Protein AF-A0A6M1U9C1-F1 (afdb_monomer)

Foldseek 3Di:
DDDDDLVVVLVVLVPDDDDDWDFDQQFIAHPVRHTPDGHDDDPPDRCRSVVSVCVNVCSVCVSVVSVVVVVVVVVVVVVVVVVVVLVVLLVVLPPPDPVSVVVNVVVVVVVVVVVVD

Secondary structure (DSSP, 8-state):
-PPP-HHHHHHHHHHSPPS-EEEETTEEEETTS-EEEEPPPPTT--THHHHHHHHHHHHHHHHHHHHHHHHHHHHHHHHHHHHHHHHHHHHHTTSS-HHHHHHHHHHHHHHHHHTT-

Mean predicted aligned error: 8.21 Å

Sequence (117 aa):
MTKRDAAADLAMCEAATPGPWRNDHDQVTKENGVPLFKAFRMRGDFQMRNDTRFITESREALPHWIQRAVEAEAEIERMRKETEAIRYVVDMLDTGDPQQRRARLHLLEVIKRMEKA

Structure (mmCIF, N/CA/C/O backbone):
data_AF-A0A6M1U9C1-F1
#
_entry.id   AF-A0A6M1U9C1-F1
#
loop_
_atom_sit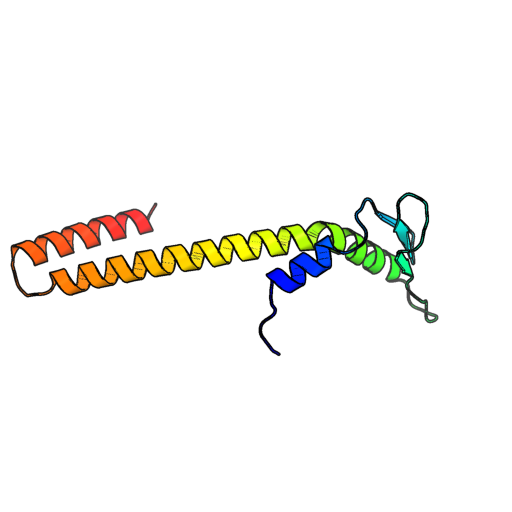e.group_PDB
_atom_site.id
_atom_site.type_symbol
_atom_site.label_atom_id
_atom_site.label_alt_id
_atom_site.label_comp_id
_atom_site.label_asym_id
_atom_site.label_entity_id
_atom_site.label_seq_id
_atom_site.pdbx_PDB_ins_code
_atom_site.Cartn_x
_atom_site.Cartn_y
_atom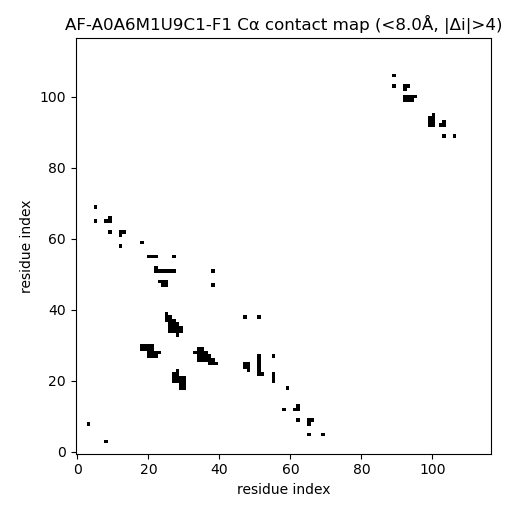_site.Cartn_z
_atom_site.occupancy
_atom_site.B_iso_or_equiv
_atom_site.auth_seq_id
_atom_site.auth_comp_id
_atom_site.auth_asym_id
_atom_site.auth_atom_id
_atom_site.pdbx_PDB_model_num
ATOM 1 N N . MET A 1 1 ? -13.159 10.443 -9.922 1.00 49.25 1 MET A N 1
ATOM 2 C CA . MET A 1 1 ? -12.284 9.251 -9.921 1.00 49.25 1 MET A CA 1
ATOM 3 C C . MET A 1 1 ? -12.831 8.278 -8.895 1.00 49.25 1 MET A C 1
ATOM 5 O O . MET A 1 1 ? -13.180 8.715 -7.807 1.00 49.25 1 MET A O 1
ATOM 9 N N . THR A 1 2 ? -12.985 7.008 -9.253 1.00 72.00 2 THR A N 1
ATOM 10 C CA . THR A 1 2 ? -13.373 5.932 -8.329 1.00 72.00 2 THR A CA 1
ATOM 11 C C . THR A 1 2 ? -12.250 5.654 -7.326 1.00 72.00 2 THR A C 1
ATOM 13 O O . THR A 1 2 ? -11.076 5.857 -7.645 1.00 72.00 2 THR A O 1
ATOM 16 N N . LYS A 1 3 ? -12.603 5.223 -6.105 1.00 81.06 3 LYS A N 1
ATOM 17 C CA . LYS A 1 3 ? -11.625 4.790 -5.094 1.00 81.06 3 LYS A CA 1
ATOM 18 C C . LYS A 1 3 ? -10.792 3.644 -5.687 1.00 81.06 3 LYS A C 1
ATOM 20 O O . LYS A 1 3 ? -11.361 2.726 -6.273 1.00 81.06 3 LYS A O 1
ATOM 25 N N . ARG A 1 4 ? -9.465 3.736 -5.582 1.00 85.25 4 ARG A N 1
ATOM 26 C CA . ARG A 1 4 ? -8.537 2.678 -6.007 1.00 85.25 4 ARG A CA 1
ATOM 27 C C . ARG A 1 4 ? -8.724 1.441 -5.125 1.00 85.25 4 ARG A C 1
ATOM 29 O O . ARG A 1 4 ? -8.988 1.581 -3.932 1.00 85.25 4 ARG A O 1
ATOM 36 N N . ASP A 1 5 ? -8.596 0.261 -5.719 1.00 90.62 5 ASP A N 1
ATOM 37 C CA . ASP A 1 5 ? -8.609 -1.014 -5.004 1.00 90.62 5 ASP A CA 1
ATOM 38 C C . ASP A 1 5 ? -7.162 -1.425 -4.721 1.00 90.62 5 ASP A C 1
ATOM 40 O O . ASP A 1 5 ? -6.432 -1.832 -5.624 1.00 90.62 5 ASP A O 1
ATOM 44 N N . ALA A 1 6 ? -6.750 -1.290 -3.460 1.00 91.38 6 ALA A N 1
ATOM 45 C CA . ALA A 1 6 ? -5.385 -1.572 -3.037 1.00 91.38 6 ALA A CA 1
ATOM 46 C C . ALA A 1 6 ? -4.997 -3.048 -3.225 1.00 91.38 6 ALA A C 1
ATOM 48 O O . ALA A 1 6 ? -3.843 -3.329 -3.537 1.00 91.38 6 ALA A O 1
ATOM 49 N N . ALA A 1 7 ? -5.940 -3.987 -3.086 1.00 90.38 7 ALA A N 1
ATOM 50 C CA . ALA A 1 7 ? -5.664 -5.407 -3.291 1.00 90.38 7 ALA A CA 1
ATOM 51 C C . ALA A 1 7 ? -5.448 -5.708 -4.778 1.00 90.38 7 ALA A C 1
ATOM 53 O O . ALA A 1 7 ? -4.509 -6.418 -5.137 1.00 90.38 7 ALA A O 1
ATOM 54 N N . ALA A 1 8 ? -6.266 -5.114 -5.651 1.00 92.25 8 ALA A N 1
ATOM 55 C CA . ALA A 1 8 ? -6.073 -5.219 -7.096 1.00 92.25 8 ALA A CA 1
ATOM 56 C C . ALA A 1 8 ? -4.759 -4.556 -7.552 1.00 92.25 8 ALA A C 1
ATOM 58 O O . ALA A 1 8 ? -4.049 -5.098 -8.401 1.00 92.25 8 ALA A O 1
ATOM 59 N N . ASP A 1 9 ? -4.411 -3.410 -6.964 1.00 94.31 9 ASP A N 1
ATOM 60 C CA . ASP A 1 9 ? -3.164 -2.699 -7.247 1.00 94.31 9 ASP A CA 1
ATOM 61 C C . ASP A 1 9 ? -1.930 -3.493 -6.775 1.00 94.31 9 ASP A C 1
ATOM 63 O O . ASP A 1 9 ? -0.937 -3.578 -7.504 1.00 94.31 9 ASP A O 1
ATOM 67 N N . LEU A 1 10 ? -1.994 -4.124 -5.596 1.00 93.81 10 LEU A N 1
ATOM 68 C CA . LEU A 1 10 ? -0.927 -4.990 -5.087 1.00 93.81 10 LEU A CA 1
ATOM 69 C C . LEU A 1 10 ? -0.758 -6.236 -5.961 1.00 93.81 10 LEU A C 1
ATOM 71 O O . LEU A 1 10 ? 0.360 -6.536 -6.375 1.00 93.81 10 LEU A O 1
ATOM 75 N N . ALA A 1 11 ? -1.859 -6.899 -6.325 1.00 93.69 11 ALA A N 1
ATOM 76 C CA . ALA A 1 11 ? -1.829 -8.070 -7.200 1.00 93.69 11 ALA A CA 1
ATOM 77 C C . ALA A 1 11 ? -1.207 -7.746 -8.570 1.00 93.69 11 ALA A C 1
ATOM 79 O O . ALA A 1 11 ? -0.459 -8.547 -9.128 1.00 93.69 11 ALA A O 1
ATOM 80 N N . MET A 1 12 ? -1.462 -6.546 -9.104 1.00 93.75 12 MET A N 1
ATOM 81 C CA . MET A 1 12 ? -0.804 -6.072 -10.324 1.00 93.75 12 MET A CA 1
ATOM 82 C C . MET A 1 12 ? 0.712 -5.911 -10.136 1.00 93.75 12 MET A C 1
ATOM 84 O O . MET A 1 12 ? 1.476 -6.254 -11.041 1.00 93.75 12 MET A O 1
ATOM 88 N N . CYS A 1 13 ? 1.155 -5.402 -8.982 1.00 93.44 13 CYS A N 1
ATOM 89 C CA . CYS A 1 13 ? 2.578 -5.263 -8.668 1.00 93.44 13 CYS A CA 1
ATOM 90 C C . CYS A 1 13 ? 3.266 -6.631 -8.551 1.00 93.44 13 CYS A C 1
ATOM 92 O O . CYS A 1 13 ? 4.322 -6.828 -9.148 1.00 93.44 13 CYS A O 1
ATOM 94 N N . GLU A 1 14 ? 2.651 -7.578 -7.840 1.00 91.12 14 GLU A N 1
ATOM 95 C CA . GLU A 1 14 ? 3.171 -8.937 -7.629 1.00 91.12 14 GLU A CA 1
ATOM 96 C C . GLU A 1 14 ? 3.207 -9.771 -8.917 1.00 91.12 14 GLU A C 1
ATOM 98 O O . GLU A 1 14 ? 4.128 -10.560 -9.122 1.00 91.12 14 GLU A O 1
ATOM 103 N N . ALA A 1 15 ? 2.238 -9.572 -9.817 1.00 92.81 15 ALA A N 1
ATOM 104 C CA . ALA A 1 15 ? 2.210 -10.228 -11.123 1.00 92.81 15 ALA A CA 1
ATOM 105 C C . ALA A 1 15 ? 3.243 -9.656 -12.111 1.00 92.81 15 ALA A C 1
ATOM 107 O O . ALA A 1 15 ? 3.543 -10.277 -13.137 1.00 92.81 15 ALA A O 1
ATOM 108 N N . ALA A 1 16 ? 3.772 -8.457 -11.851 1.00 91.62 16 ALA A N 1
ATOM 109 C CA . ALA A 1 16 ? 4.771 -7.849 -12.713 1.00 91.62 16 ALA A CA 1
ATOM 110 C C . ALA A 1 16 ? 6.114 -8.598 -12.619 1.00 91.62 16 ALA A C 1
ATOM 112 O O . ALA A 1 16 ? 6.397 -9.298 -11.655 1.00 91.62 16 ALA A O 1
ATOM 113 N N . THR A 1 17 ? 6.981 -8.445 -13.631 1.00 88.25 17 THR A N 1
ATOM 114 C CA . THR A 1 17 ? 8.297 -9.116 -13.629 1.00 88.25 17 THR A CA 1
ATOM 115 C C . THR A 1 17 ? 9.085 -8.750 -12.363 1.00 88.25 17 THR A C 1
ATOM 117 O O . THR A 1 17 ? 9.343 -7.555 -12.205 1.00 88.25 17 THR A O 1
ATOM 120 N N . PRO A 1 18 ? 9.526 -9.724 -11.539 1.00 87.06 18 PRO A N 1
ATOM 121 C CA . PRO A 1 18 ? 10.335 -9.473 -10.344 1.00 87.06 18 PRO A CA 1
ATOM 122 C C . PRO A 1 18 ? 11.692 -8.825 -10.648 1.00 87.06 18 PRO A C 1
ATOM 124 O O . PRO A 1 18 ? 12.223 -8.958 -11.756 1.00 87.06 18 PRO A O 1
ATOM 127 N N . GLY A 1 19 ? 12.235 -8.105 -9.665 1.00 86.06 19 GLY A N 1
ATOM 128 C CA . GLY A 1 19 ? 13.589 -7.549 -9.705 1.00 86.06 19 GLY A CA 1
ATOM 129 C C . GLY A 1 19 ? 14.686 -8.601 -9.458 1.00 86.06 19 GLY A C 1
ATOM 130 O O . GLY A 1 19 ? 14.373 -9.775 -9.249 1.00 86.06 19 GLY A O 1
ATOM 131 N N . PRO A 1 20 ? 15.968 -8.195 -9.466 1.00 88.94 20 PRO A N 1
ATOM 132 C CA . PRO A 1 20 ? 16.436 -6.814 -9.597 1.00 88.94 20 PRO A CA 1
ATOM 133 C C . PRO A 1 20 ? 16.335 -6.289 -11.036 1.00 88.94 20 PRO A C 1
ATOM 135 O O . PRO A 1 20 ? 16.477 -7.032 -12.014 1.00 88.94 20 PRO A O 1
ATOM 138 N N . TRP A 1 21 ? 16.104 -4.984 -11.170 1.00 90.81 21 TRP A N 1
ATOM 139 C CA . TRP A 1 21 ? 16.134 -4.291 -12.458 1.00 90.81 21 TRP A CA 1
ATOM 140 C C . TRP A 1 21 ? 17.339 -3.361 -12.531 1.00 90.81 21 TRP A C 1
ATOM 142 O O . TRP A 1 21 ? 17.863 -2.898 -11.520 1.00 90.81 21 TRP A O 1
ATOM 152 N N . ARG A 1 22 ? 17.787 -3.085 -13.749 1.00 89.06 22 ARG A N 1
ATOM 153 C CA . ARG A 1 22 ? 18.841 -2.113 -14.025 1.00 89.06 22 ARG A CA 1
ATOM 154 C C . ARG A 1 22 ? 18.228 -0.961 -14.796 1.00 89.06 22 ARG A C 1
ATOM 156 O O . ARG A 1 22 ? 17.414 -1.181 -15.689 1.00 89.06 22 ARG A O 1
ATOM 163 N N . ASN A 1 23 ? 18.629 0.257 -14.476 1.00 88.00 23 ASN A N 1
ATOM 164 C CA . ASN A 1 23 ? 18.320 1.424 -15.283 1.00 88.00 23 ASN A CA 1
ATOM 165 C C . ASN A 1 23 ? 19.585 1.917 -15.985 1.00 88.00 23 ASN A C 1
ATOM 167 O O . ASN A 1 23 ? 20.638 2.072 -15.371 1.00 88.00 23 ASN A O 1
ATOM 171 N N . ASP A 1 24 ? 19.470 2.187 -17.277 1.00 82.56 24 ASP A N 1
ATOM 172 C CA . ASP A 1 24 ? 20.509 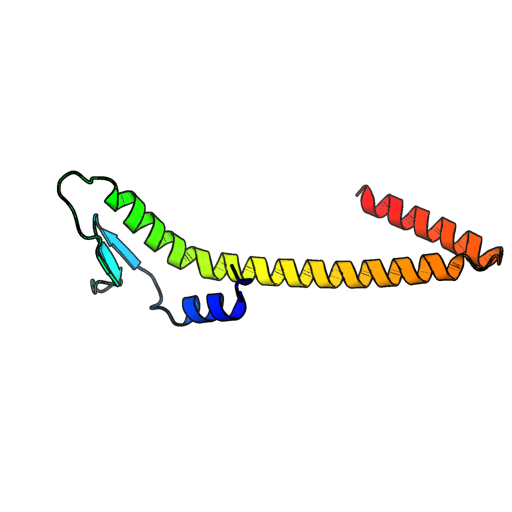2.848 -18.055 1.00 82.56 24 ASP A CA 1
ATOM 173 C C . ASP A 1 24 ? 19.861 3.917 -18.920 1.00 82.56 24 ASP A C 1
ATOM 175 O O . ASP A 1 24 ? 19.022 3.592 -19.744 1.00 82.56 24 ASP A O 1
ATOM 179 N N . HIS A 1 25 ? 20.252 5.173 -18.708 1.00 79.00 25 HIS A N 1
ATOM 180 C CA . HIS A 1 25 ? 19.822 6.390 -19.410 1.00 79.00 25 HIS A CA 1
ATOM 181 C C . HIS A 1 25 ? 18.342 6.486 -19.815 1.00 79.00 25 HIS A C 1
ATOM 183 O O . HIS A 1 25 ? 17.606 7.271 -19.218 1.00 79.00 25 HIS A O 1
ATOM 189 N N . ASP A 1 26 ? 17.943 5.760 -20.856 1.00 83.00 26 ASP A N 1
ATOM 190 C CA . ASP A 1 26 ? 16.617 5.747 -21.465 1.00 83.00 26 ASP A CA 1
ATOM 191 C C . ASP A 1 26 ? 15.850 4.425 -21.263 1.00 83.00 26 ASP A C 1
ATOM 193 O O . ASP A 1 26 ? 14.745 4.280 -21.776 1.00 83.00 26 ASP A O 1
ATOM 197 N N . GLN A 1 27 ? 16.392 3.449 -20.535 1.00 86.62 27 GLN A N 1
ATOM 198 C CA . GLN A 1 27 ? 15.859 2.092 -20.438 1.00 86.62 27 GLN A CA 1
ATOM 199 C C . GLN A 1 27 ? 15.864 1.544 -19.012 1.00 86.62 27 GLN A C 1
ATOM 201 O O . GLN A 1 27 ? 16.751 1.824 -18.208 1.00 86.62 27 GLN A O 1
ATOM 206 N N . VAL A 1 28 ? 14.869 0.701 -18.734 1.00 88.38 28 VAL A N 1
ATOM 207 C CA . VAL A 1 28 ? 14.841 -0.197 -17.576 1.00 88.38 28 VAL A CA 1
ATOM 208 C C . VAL A 1 28 ? 14.873 -1.624 -18.103 1.00 88.38 28 VAL A C 1
ATOM 210 O O . VAL A 1 28 ? 14.055 -1.999 -18.948 1.00 88.38 28 VAL A O 1
ATOM 213 N N . THR A 1 29 ? 15.816 -2.420 -17.622 1.00 91.25 29 THR A N 1
ATOM 214 C CA . THR A 1 29 ? 16.070 -3.790 -18.066 1.00 91.25 29 THR A CA 1
ATOM 215 C C . THR A 1 29 ? 16.021 -4.761 -16.891 1.00 91.25 29 THR A C 1
ATOM 217 O O . THR A 1 29 ? 16.223 -4.396 -15.732 1.00 91.25 29 THR A O 1
ATOM 220 N N . LYS A 1 30 ? 15.743 -6.030 -17.187 1.00 90.94 30 LYS A N 1
ATOM 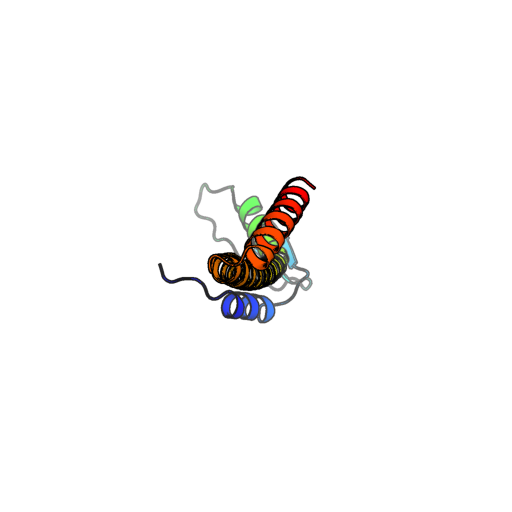221 C CA . LYS A 1 30 ? 16.009 -7.138 -16.265 1.00 90.94 30 LYS A CA 1
ATOM 222 C C . LYS A 1 30 ? 17.518 -7.298 -16.080 1.00 90.94 30 LYS A C 1
ATOM 224 O O . LYS A 1 30 ? 18.304 -6.844 -16.911 1.00 90.94 30 LYS A O 1
ATOM 229 N N . GLU A 1 31 ? 17.929 -8.040 -15.058 1.00 87.38 31 GLU A N 1
ATOM 230 C CA . GLU A 1 31 ? 19.347 -8.334 -14.830 1.00 87.38 31 GLU A CA 1
ATOM 231 C C . GLU A 1 31 ? 20.054 -8.972 -16.041 1.00 87.38 31 GLU A C 1
ATOM 233 O O . GLU A 1 31 ? 21.207 -8.650 -16.316 1.00 87.38 31 GLU A O 1
ATOM 238 N N . ASN A 1 32 ? 19.347 -9.803 -16.814 1.00 87.62 32 ASN A N 1
ATOM 239 C CA . ASN A 1 32 ? 19.861 -10.431 -18.036 1.00 87.62 32 ASN A CA 1
ATOM 240 C C . ASN A 1 32 ? 19.847 -9.512 -19.279 1.00 87.62 32 ASN A C 1
ATOM 242 O O . ASN A 1 32 ? 20.039 -9.991 -20.395 1.00 87.62 32 ASN A O 1
ATOM 246 N N . GLY A 1 33 ? 19.577 -8.215 -19.109 1.00 86.75 33 GLY A N 1
ATOM 247 C CA . GLY A 1 33 ? 19.582 -7.215 -20.177 1.00 86.75 33 GLY A CA 1
ATOM 248 C C . GLY A 1 33 ? 18.293 -7.125 -20.998 1.00 86.75 33 GLY A C 1
ATOM 249 O O . GLY A 1 33 ? 18.200 -6.268 -21.874 1.00 86.75 33 GLY A O 1
ATOM 250 N N . VAL A 1 34 ? 17.276 -7.953 -20.727 1.00 88.81 34 VAL A N 1
ATOM 251 C CA . VAL A 1 34 ? 15.991 -7.880 -21.446 1.00 88.81 34 VAL A CA 1
ATOM 252 C C . VAL A 1 34 ? 15.255 -6.581 -21.078 1.00 88.81 34 VAL A C 1
ATOM 254 O O . VAL A 1 34 ? 15.012 -6.354 -19.8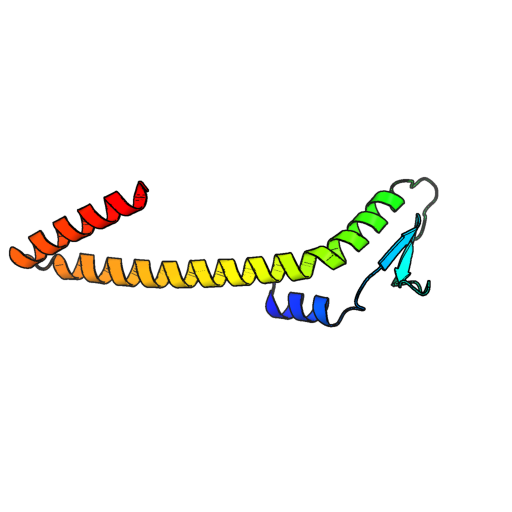90 1.00 88.81 34 VAL A O 1
ATOM 257 N N . PRO A 1 35 ? 14.861 -5.734 -22.049 1.00 87.31 35 PRO A N 1
ATOM 258 C CA . PRO A 1 35 ? 14.190 -4.469 -21.764 1.00 87.31 35 PRO A CA 1
ATOM 259 C C . PRO A 1 35 ? 12.768 -4.678 -21.231 1.00 87.31 35 PRO A C 1
ATOM 261 O O . PRO A 1 35 ? 11.990 -5.459 -21.777 1.00 87.31 35 PRO A O 1
ATOM 264 N N . LEU A 1 36 ? 12.435 -3.951 -20.163 1.00 86.69 36 LEU A N 1
ATOM 265 C CA . LEU A 1 36 ? 11.093 -3.850 -19.577 1.00 86.69 36 LEU A CA 1
ATOM 266 C C . LEU A 1 36 ? 10.398 -2.549 -19.983 1.00 86.69 36 LEU A C 1
ATOM 268 O O . LEU A 1 36 ? 9.188 -2.523 -20.188 1.00 86.69 36 LEU A O 1
ATOM 272 N N . PHE A 1 37 ? 11.171 -1.471 -20.087 1.00 85.00 37 PHE A N 1
ATOM 273 C CA . PHE A 1 37 ? 10.694 -0.143 -20.446 1.00 85.00 37 PHE A CA 1
ATOM 274 C C . PHE A 1 37 ? 11.777 0.598 -21.229 1.00 85.00 37 PHE A C 1
ATOM 276 O O . PHE A 1 37 ? 12.965 0.470 -20.926 1.00 85.00 37 PHE A O 1
ATOM 283 N N . LYS A 1 38 ? 11.360 1.399 -22.212 1.00 83.19 38 LYS A N 1
ATOM 284 C CA . LYS A 1 38 ? 12.229 2.304 -22.960 1.00 83.19 38 LYS A CA 1
ATOM 285 C C . LYS A 1 38 ? 11.537 3.650 -23.138 1.00 83.19 38 LYS A C 1
ATOM 287 O O . LYS A 1 38 ? 10.460 3.720 -23.727 1.00 83.19 38 LYS A O 1
ATOM 292 N N . ALA A 1 39 ? 12.165 4.706 -22.645 1.00 77.56 39 ALA A N 1
ATOM 293 C CA . ALA A 1 39 ? 11.754 6.074 -22.890 1.00 77.56 39 ALA A CA 1
ATOM 294 C C . ALA A 1 39 ? 12.110 6.453 -24.334 1.00 77.56 39 ALA A C 1
ATOM 296 O O . ALA A 1 39 ? 13.252 6.313 -24.771 1.00 77.56 39 ALA A O 1
ATOM 297 N N . PHE A 1 40 ? 11.132 6.943 -25.093 1.00 74.31 40 PHE A N 1
ATOM 298 C CA . PHE A 1 40 ? 11.370 7.449 -26.443 1.00 74.31 40 PHE A CA 1
ATOM 299 C C . PHE A 1 40 ? 11.740 8.926 -26.398 1.00 74.31 40 PHE A C 1
ATOM 301 O O . PHE A 1 40 ? 11.034 9.741 -25.807 1.00 74.31 40 PHE A O 1
ATOM 308 N N . ARG A 1 41 ? 12.856 9.282 -27.042 1.00 68.81 41 ARG A N 1
ATOM 309 C CA . ARG A 1 41 ? 13.361 10.657 -27.057 1.00 68.81 41 ARG A CA 1
ATOM 310 C C . ARG A 1 41 ? 12.750 11.459 -28.194 1.00 68.81 41 ARG A C 1
ATOM 312 O O . ARG A 1 41 ? 13.014 11.184 -29.360 1.00 68.81 41 ARG A O 1
ATOM 319 N N . MET A 1 42 ? 12.033 12.519 -27.842 1.00 64.38 42 MET A N 1
ATOM 320 C CA . MET A 1 42 ? 11.805 13.656 -28.735 1.00 64.38 42 MET A CA 1
ATOM 321 C C . MET A 1 42 ? 13.007 14.609 -28.616 1.00 64.38 42 MET A C 1
ATOM 323 O O . MET A 1 42 ? 13.566 14.782 -27.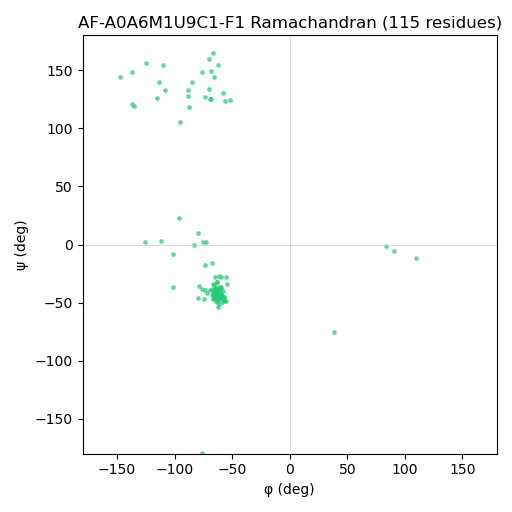530 1.00 64.38 42 MET A O 1
ATOM 327 N N . ARG A 1 43 ? 13.475 15.188 -29.732 1.00 59.66 43 ARG A N 1
ATOM 328 C CA . ARG A 1 43 ? 14.651 16.085 -29.743 1.00 59.66 43 ARG A CA 1
ATOM 329 C C . ARG A 1 43 ? 14.496 17.191 -28.687 1.00 59.66 43 ARG A C 1
ATOM 331 O O . ARG A 1 43 ? 13.540 17.951 -28.750 1.00 59.66 43 ARG A O 1
ATOM 338 N N . GLY A 1 44 ? 15.474 17.307 -27.786 1.00 61.31 44 GLY A N 1
ATOM 339 C CA . GLY A 1 44 ? 15.553 18.382 -26.787 1.00 61.31 44 GLY A CA 1
ATOM 340 C C . GLY A 1 44 ? 15.294 17.954 -25.342 1.00 61.31 44 GLY A C 1
ATOM 341 O O . GLY A 1 44 ? 15.631 18.715 -24.442 1.00 61.31 44 GLY A O 1
ATOM 342 N N . ASP A 1 45 ? 14.788 16.740 -25.106 1.00 65.00 45 ASP A N 1
ATOM 343 C CA . ASP A 1 45 ? 14.559 16.257 -23.743 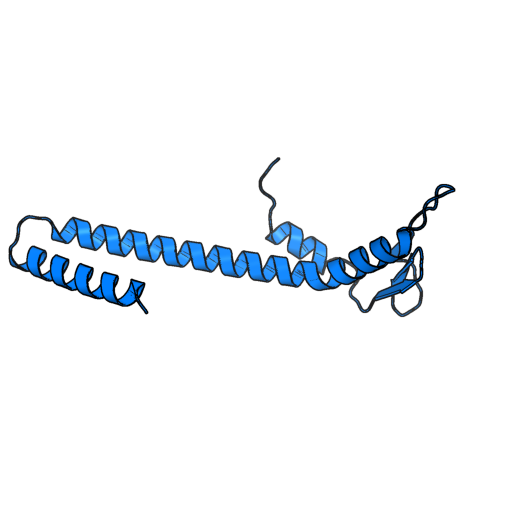1.00 65.00 45 ASP A CA 1
ATOM 344 C C . ASP A 1 45 ? 15.806 15.560 -23.168 1.00 65.00 45 ASP A C 1
ATOM 346 O O . ASP A 1 45 ? 16.457 14.748 -23.845 1.00 65.00 45 ASP A O 1
ATOM 350 N N . PHE A 1 46 ? 16.162 15.928 -21.937 1.00 62.06 46 PHE A N 1
ATOM 351 C CA . PHE A 1 46 ? 17.330 15.443 -21.192 1.00 62.06 46 PHE A CA 1
ATOM 352 C C . PHE A 1 46 ? 16.955 14.869 -19.810 1.00 62.06 46 PHE A C 1
ATOM 354 O O . PHE A 1 46 ? 17.848 14.433 -19.085 1.00 62.06 46 PHE A O 1
ATOM 361 N N . GLN A 1 47 ? 15.667 14.823 -19.432 1.00 67.31 47 GLN A N 1
ATOM 362 C CA . GLN A 1 47 ? 15.242 14.393 -18.084 1.00 67.31 47 GLN A CA 1
ATOM 363 C C . GLN A 1 47 ? 15.132 12.864 -17.881 1.00 67.31 47 GLN A C 1
ATOM 365 O O . GLN A 1 47 ? 14.923 12.400 -16.763 1.00 67.31 47 GLN A O 1
ATOM 370 N N . MET A 1 48 ? 15.406 12.059 -18.909 1.00 73.88 48 MET A N 1
ATOM 371 C CA . MET A 1 48 ? 15.143 10.607 -18.938 1.00 73.88 48 MET A CA 1
ATOM 372 C C . MET A 1 48 ? 15.838 9.768 -17.858 1.00 73.88 48 MET A C 1
ATOM 374 O O . MET A 1 48 ? 15.317 8.729 -17.449 1.00 73.88 48 MET A O 1
ATOM 378 N N . ARG A 1 49 ? 17.003 10.208 -17.363 1.00 77.38 49 ARG A N 1
ATOM 379 C CA . ARG A 1 49 ? 17.698 9.501 -16.272 1.00 77.38 49 ARG A CA 1
ATOM 380 C C . ARG A 1 49 ? 16.884 9.508 -14.980 1.00 77.38 49 ARG A C 1
ATOM 382 O O . ARG A 1 49 ? 16.902 8.523 -14.248 1.00 77.38 49 ARG A O 1
ATOM 389 N N . ASN A 1 50 ? 16.185 10.607 -14.700 1.00 83.62 50 ASN A N 1
ATOM 390 C CA . ASN A 1 50 ? 15.367 10.716 -13.498 1.00 83.62 50 ASN A CA 1
ATOM 391 C C . ASN A 1 50 ? 14.100 9.874 -13.634 1.00 83.62 50 ASN A C 1
ATOM 393 O O . ASN A 1 50 ? 13.745 9.187 -12.683 1.00 83.62 50 ASN A O 1
ATOM 397 N N . ASP A 1 51 ? 13.486 9.843 -14.817 1.00 83.12 51 ASP A N 1
ATOM 398 C CA . ASP A 1 51 ? 12.279 9.047 -15.064 1.00 83.12 51 ASP A CA 1
ATOM 399 C C . ASP A 1 51 ? 12.559 7.544 -14.994 1.00 83.12 51 ASP A C 1
ATOM 401 O O . ASP A 1 51 ? 11.845 6.801 -14.324 1.00 83.12 51 ASP A O 1
ATOM 405 N N . THR A 1 52 ? 13.631 7.078 -15.641 1.00 84.50 52 THR A N 1
ATOM 406 C CA . THR A 1 52 ? 14.023 5.657 -15.608 1.00 84.50 52 THR A CA 1
ATOM 407 C C . THR A 1 52 ? 14.393 5.210 -14.199 1.00 84.50 52 THR A C 1
ATOM 409 O O . THR A 1 52 ? 14.007 4.117 -13.776 1.00 84.50 52 THR A O 1
ATOM 412 N N . ARG A 1 53 ? 15.087 6.066 -13.439 1.00 87.56 53 ARG A N 1
ATOM 413 C CA . ARG A 1 53 ? 15.350 5.842 -12.015 1.00 87.56 53 ARG A CA 1
ATOM 414 C C . ARG A 1 53 ? 14.059 5.802 -11.201 1.00 87.56 53 ARG A C 1
ATOM 416 O O . ARG A 1 53 ? 13.855 4.839 -10.472 1.00 87.56 53 ARG A O 1
ATOM 423 N N . PHE A 1 54 ? 13.179 6.786 -11.365 1.00 88.44 54 PHE A N 1
ATOM 424 C CA . PHE A 1 54 ? 11.903 6.856 -10.658 1.00 88.44 54 PHE A CA 1
ATOM 425 C C . PHE A 1 54 ? 11.041 5.620 -10.917 1.00 88.44 54 PHE A C 1
ATOM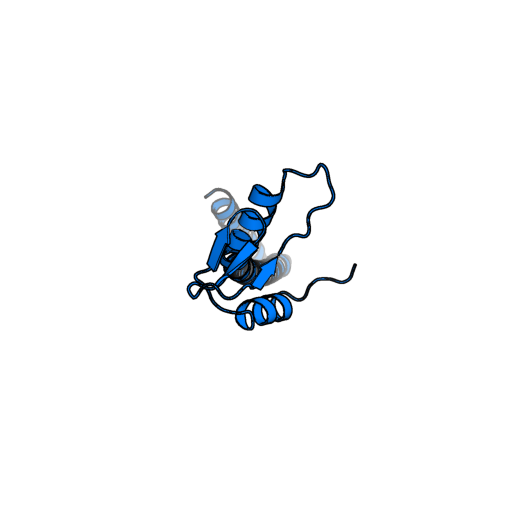 427 O O . PHE A 1 54 ? 10.530 5.036 -9.969 1.00 88.44 54 PHE A O 1
ATOM 434 N N . ILE A 1 55 ? 10.915 5.179 -12.172 1.00 88.75 55 ILE A N 1
ATOM 435 C CA . ILE A 1 55 ? 10.174 3.962 -12.532 1.00 88.75 55 ILE A CA 1
ATOM 436 C C . ILE A 1 55 ? 10.795 2.738 -11.859 1.00 88.75 55 ILE A C 1
ATOM 438 O O . ILE A 1 55 ? 10.069 1.918 -11.304 1.00 88.75 55 ILE A O 1
ATOM 442 N N . THR A 1 56 ? 12.123 2.617 -11.888 1.00 90.25 56 THR A N 1
ATOM 443 C CA . THR A 1 56 ? 12.830 1.478 -11.286 1.00 90.25 56 THR A CA 1
ATOM 444 C C . THR A 1 56 ? 12.603 1.426 -9.777 1.00 90.25 56 THR A C 1
ATOM 446 O O . THR A 1 56 ? 12.085 0.430 -9.281 1.00 90.25 56 THR A O 1
ATOM 449 N N . GLU A 1 57 ? 12.885 2.520 -9.064 1.00 91.50 57 GLU A N 1
ATOM 450 C CA . GLU A 1 57 ? 12.709 2.602 -7.608 1.00 91.50 57 GLU A CA 1
ATOM 451 C C . GLU A 1 57 ? 11.233 2.461 -7.205 1.00 91.50 57 GLU A C 1
ATOM 453 O O . GLU A 1 57 ? 10.911 1.781 -6.233 1.00 91.50 57 GLU A O 1
ATOM 458 N N . SER A 1 58 ? 10.307 3.040 -7.978 1.00 91.94 58 SER A N 1
ATOM 459 C CA . SER A 1 58 ? 8.870 2.927 -7.708 1.00 91.94 58 SER A CA 1
ATOM 460 C C . SER A 1 58 ? 8.385 1.496 -7.838 1.00 91.94 58 SER A C 1
ATOM 462 O O . SER A 1 58 ? 7.578 1.059 -7.030 1.00 91.94 58 SER A O 1
ATOM 464 N N . ARG A 1 59 ? 8.863 0.739 -8.829 1.00 90.62 59 ARG A N 1
ATOM 465 C CA . ARG A 1 59 ? 8.454 -0.658 -8.981 1.00 90.62 59 ARG A CA 1
ATOM 466 C C . ARG A 1 59 ? 8.918 -1.530 -7.805 1.00 90.62 59 ARG A C 1
ATOM 468 O O . ARG A 1 59 ? 8.247 -2.512 -7.510 1.00 90.62 59 ARG A O 1
ATOM 475 N N . GLU A 1 60 ? 10.022 -1.179 -7.140 1.00 90.12 60 GLU A N 1
ATOM 476 C CA . GLU A 1 60 ? 10.498 -1.893 -5.946 1.00 90.12 60 GLU A CA 1
ATOM 477 C C . GLU A 1 60 ? 9.702 -1.451 -4.716 1.00 90.12 60 GLU A C 1
ATOM 479 O O . GLU A 1 60 ? 9.226 -2.272 -3.939 1.00 90.12 60 GLU A O 1
ATOM 484 N N . ALA A 1 61 ? 9.510 -0.143 -4.557 1.00 93.25 61 ALA A N 1
ATOM 485 C CA . ALA A 1 61 ? 8.922 0.425 -3.355 1.00 93.25 61 ALA A CA 1
ATOM 486 C C . ALA A 1 61 ? 7.388 0.303 -3.302 1.00 93.25 61 ALA A C 1
ATOM 488 O O . ALA A 1 61 ? 6.818 0.136 -2.225 1.00 93.25 61 ALA A O 1
ATOM 489 N N . LEU A 1 62 ? 6.699 0.412 -4.440 1.00 93.88 62 LEU A N 1
ATOM 490 C CA . LEU A 1 62 ? 5.238 0.487 -4.515 1.00 93.88 62 LEU A CA 1
ATOM 491 C C . LEU A 1 62 ? 4.503 -0.683 -3.836 1.00 93.88 62 LEU A C 1
ATOM 493 O O . LEU A 1 62 ? 3.617 -0.381 -3.035 1.00 93.88 62 LEU A O 1
ATOM 497 N N . PRO A 1 63 ? 4.834 -1.974 -4.065 1.00 94.00 63 PRO A N 1
ATOM 498 C CA . PRO A 1 63 ? 4.150 -3.068 -3.369 1.00 94.00 63 PRO A CA 1
ATOM 499 C C . PRO A 1 63 ? 4.278 -2.951 -1.843 1.00 94.00 63 PRO A C 1
ATOM 501 O O . PRO A 1 63 ? 3.287 -3.106 -1.132 1.00 94.00 63 PRO A O 1
ATOM 504 N N . HIS A 1 64 ? 5.455 -2.566 -1.337 1.00 94.06 64 HIS A N 1
ATOM 505 C CA . HIS A 1 64 ? 5.658 -2.330 0.094 1.00 94.06 64 HIS A CA 1
ATOM 506 C C . HIS A 1 64 ? 4.798 -1.179 0.624 1.00 94.06 64 HIS A C 1
ATOM 508 O O . HIS A 1 64 ? 4.212 -1.288 1.700 1.00 94.06 64 HIS A O 1
ATOM 514 N N . TRP A 1 65 ? 4.703 -0.068 -0.111 1.00 96.12 65 TRP A N 1
ATOM 515 C CA . TRP A 1 65 ? 3.873 1.067 0.300 1.00 96.12 65 TRP A CA 1
ATOM 516 C C . TRP A 1 65 ? 2.379 0.743 0.270 1.00 96.12 65 TRP A C 1
ATOM 518 O O . TRP A 1 65 ? 1.666 1.162 1.181 1.00 96.12 65 TRP A O 1
ATOM 528 N N . ILE A 1 66 ? 1.912 -0.025 -0.720 1.00 95.31 66 ILE A N 1
ATOM 529 C CA . ILE A 1 66 ? 0.518 -0.485 -0.784 1.00 95.31 66 ILE A CA 1
ATOM 530 C C . ILE A 1 66 ? 0.217 -1.400 0.402 1.00 95.31 66 ILE A C 1
ATOM 532 O O . ILE A 1 66 ? -0.760 -1.164 1.108 1.00 95.31 66 ILE A O 1
ATOM 536 N N . GLN A 1 67 ? 1.073 -2.390 0.671 1.00 94.75 67 GLN A N 1
ATOM 537 C CA . GLN A 1 67 ? 0.894 -3.293 1.806 1.00 94.75 67 GLN A CA 1
ATOM 538 C C . GLN A 1 67 ? 0.821 -2.520 3.130 1.00 94.75 67 GLN A C 1
ATOM 540 O O . GLN A 1 67 ? -0.122 -2.691 3.900 1.00 94.75 67 GLN A O 1
ATOM 545 N N . ARG A 1 68 ? 1.763 -1.597 3.356 1.00 95.75 68 ARG A N 1
ATOM 546 C CA . ARG A 1 68 ? 1.763 -0.743 4.551 1.00 95.75 68 ARG A CA 1
ATOM 547 C C . ARG A 1 68 ? 0.502 0.109 4.671 1.00 95.75 68 ARG A C 1
ATOM 549 O O . ARG A 1 68 ? 0.018 0.314 5.781 1.00 95.75 68 ARG A O 1
ATOM 556 N N . ALA A 1 69 ? -0.014 0.631 3.560 1.00 93.69 69 ALA A N 1
ATOM 557 C CA . ALA A 1 69 ? -1.249 1.408 3.561 1.00 93.69 69 ALA A CA 1
ATOM 558 C C . ALA A 1 69 ? -2.458 0.535 3.930 1.00 93.69 69 ALA A C 1
ATOM 560 O O . ALA A 1 69 ? -3.255 0.944 4.768 1.00 93.69 69 ALA A O 1
ATOM 561 N N . VAL A 1 70 ? -2.559 -0.678 3.378 1.00 92.12 70 VAL A N 1
ATOM 562 C CA . VAL A 1 70 ? -3.632 -1.636 3.702 1.00 92.12 70 VAL A CA 1
ATOM 563 C C . VAL A 1 70 ? -3.606 -2.021 5.182 1.00 92.12 70 VAL A C 1
ATOM 565 O O . VAL A 1 70 ? -4.645 -1.996 5.840 1.00 92.12 70 VAL A O 1
ATOM 568 N N . GLU A 1 71 ? -2.428 -2.332 5.724 1.00 94.50 71 GLU A N 1
ATOM 569 C CA . GLU A 1 71 ? -2.256 -2.652 7.146 1.00 94.50 71 GLU A CA 1
ATOM 570 C C . GLU A 1 71 ? -2.663 -1.470 8.040 1.00 94.50 71 GLU A C 1
ATOM 572 O O . GLU A 1 71 ? -3.407 -1.647 9.005 1.00 94.50 71 GLU A O 1
ATOM 577 N N . ALA A 1 72 ? -2.249 -0.249 7.687 1.00 93.44 72 ALA A N 1
ATOM 578 C CA . ALA A 1 72 ? -2.625 0.957 8.422 1.00 93.44 72 ALA A CA 1
ATOM 579 C C . ALA A 1 72 ? -4.134 1.253 8.348 1.00 93.44 72 ALA A C 1
ATOM 581 O O . ALA A 1 72 ? -4.736 1.650 9.345 1.00 93.44 72 ALA A O 1
ATOM 582 N N . GLU A 1 73 ? -4.768 1.055 7.192 1.00 93.00 73 GLU A N 1
ATOM 583 C CA . GLU A 1 73 ? -6.216 1.227 7.036 1.00 93.00 73 GLU A CA 1
ATOM 584 C C . GLU A 1 73 ? -7.003 0.204 7.867 1.00 93.00 73 GLU A C 1
ATOM 586 O O . GLU A 1 73 ? -7.985 0.570 8.520 1.00 93.00 73 GLU A O 1
ATOM 591 N N . ALA A 1 74 ? -6.556 -1.055 7.899 1.00 93.56 74 ALA A N 1
ATOM 592 C CA . ALA A 1 74 ? -7.150 -2.095 8.737 1.00 93.56 74 ALA A CA 1
ATOM 593 C C . ALA A 1 74 ? -7.015 -1.771 10.235 1.00 93.56 74 ALA A C 1
ATOM 595 O O . ALA A 1 74 ? -7.969 -1.946 10.997 1.00 93.56 74 ALA A O 1
ATOM 596 N N . GLU A 1 75 ? -5.860 -1.246 10.644 1.00 96.44 75 GLU A N 1
ATOM 597 C CA . GLU A 1 75 ? -5.605 -0.801 12.014 1.00 96.44 75 GLU A CA 1
ATOM 598 C C . GLU A 1 75 ? -6.538 0.345 12.426 1.00 96.44 75 GLU A C 1
ATOM 600 O O . GLU A 1 75 ? -7.175 0.287 13.480 1.00 96.44 75 GLU A O 1
ATOM 605 N N . ILE A 1 76 ? -6.682 1.361 11.567 1.00 96.50 76 ILE A N 1
ATOM 606 C CA . ILE A 1 76 ? -7.595 2.488 11.793 1.00 96.50 76 ILE A CA 1
ATOM 607 C C . ILE A 1 76 ? -9.034 1.993 11.932 1.00 96.50 76 ILE A C 1
ATOM 609 O O . ILE A 1 76 ? -9.761 2.452 12.813 1.00 96.50 76 ILE A O 1
ATOM 613 N N . GLU A 1 77 ? -9.461 1.060 11.084 1.00 95.94 77 GLU A N 1
ATOM 614 C CA . GLU A 1 77 ? -10.807 0.499 11.155 1.00 95.94 77 GLU A CA 1
ATOM 615 C C . GLU A 1 77 ? -11.031 -0.295 12.449 1.00 95.94 77 GLU A C 1
ATOM 617 O O . GLU A 1 77 ? -12.093 -0.186 13.067 1.00 95.94 77 GLU A O 1
ATOM 622 N N . ARG A 1 78 ? -10.023 -1.041 12.916 1.00 96.69 78 ARG A N 1
ATOM 623 C CA . ARG A 1 78 ? -10.078 -1.721 14.216 1.00 96.69 78 ARG A CA 1
ATOM 624 C C . ARG A 1 78 ? -10.231 -0.715 15.360 1.00 96.69 78 ARG A C 1
ATOM 626 O O . ARG A 1 78 ? -11.172 -0.825 16.145 1.00 96.69 78 ARG A O 1
ATOM 633 N N . MET A 1 79 ? -9.370 0.302 15.404 1.00 95.62 79 MET A N 1
ATOM 634 C CA . MET A 1 79 ? -9.407 1.353 16.429 1.00 95.62 79 MET A CA 1
ATOM 635 C C . MET A 1 79 ? -10.724 2.138 16.414 1.00 95.62 79 MET A C 1
ATOM 637 O O . MET A 1 79 ? -11.249 2.501 17.469 1.00 95.62 79 MET A O 1
ATOM 641 N N . ARG A 1 80 ? -11.301 2.384 15.232 1.00 95.69 80 ARG A N 1
ATOM 642 C CA . ARG A 1 80 ? -12.621 3.019 15.098 1.00 95.69 80 ARG A CA 1
ATOM 643 C C . ARG A 1 80 ? -13.720 2.187 15.747 1.00 95.69 80 ARG A C 1
ATOM 645 O O . ARG A 1 80 ? -14.501 2.743 16.515 1.00 95.69 80 ARG A O 1
ATOM 652 N N . LYS A 1 81 ? -13.751 0.875 15.496 1.00 95.62 81 LYS A N 1
ATOM 653 C CA . LYS A 1 81 ? -14.723 -0.042 16.117 1.00 95.62 81 LYS A CA 1
ATOM 654 C C . LYS A 1 81 ? -14.570 -0.100 17.634 1.00 95.62 81 LYS A C 1
ATOM 656 O O . LYS A 1 81 ? -15.565 -0.051 18.351 1.00 95.62 81 LYS A O 1
ATOM 661 N N . GLU A 1 82 ? -13.335 -0.162 18.126 1.00 93.25 82 GLU A N 1
ATOM 662 C CA . GLU A 1 82 ? -13.046 -0.126 19.566 1.00 93.25 82 GLU A CA 1
ATOM 663 C C . GLU A 1 82 ? -13.540 1.185 20.199 1.00 93.25 82 GLU A C 1
ATOM 665 O O . GLU A 1 82 ? -14.226 1.170 21.221 1.00 93.25 82 GLU A O 1
ATOM 670 N N . THR A 1 83 ? -13.269 2.318 19.548 1.00 92.44 83 THR A N 1
ATOM 671 C CA . THR A 1 83 ? -13.713 3.644 20.006 1.00 92.44 83 THR A CA 1
ATOM 672 C C . THR A 1 83 ? -15.238 3.747 20.032 1.00 92.44 83 THR A C 1
ATOM 674 O O . THR A 1 83 ? -15.812 4.287 20.978 1.00 92.44 83 THR A O 1
ATOM 677 N N . GLU A 1 84 ? -15.914 3.213 19.016 1.00 93.62 84 GLU A N 1
ATOM 678 C CA . GLU A 1 84 ? -17.374 3.190 18.952 1.00 93.62 84 GLU A CA 1
ATOM 679 C C . GLU A 1 84 ? -17.986 2.332 20.067 1.00 93.62 84 GLU A C 1
ATOM 681 O O . GLU A 1 84 ? -18.931 2.774 20.723 1.00 93.62 84 GLU A O 1
ATOM 686 N N . ALA A 1 85 ? -17.412 1.159 20.345 1.00 90.75 85 ALA A N 1
ATOM 687 C CA . ALA A 1 85 ? -17.846 0.300 21.444 1.00 90.75 85 ALA A CA 1
ATOM 688 C C . ALA A 1 85 ? -17.657 0.977 22.812 1.00 90.75 85 ALA A C 1
ATOM 690 O O . ALA A 1 85 ? -18.552 0.932 23.658 1.00 90.75 85 ALA A O 1
ATOM 691 N N . ILE A 1 86 ? -16.523 1.652 23.024 1.00 88.31 86 ILE A N 1
ATOM 692 C CA . ILE A 1 86 ? -16.269 2.415 24.254 1.00 88.31 86 ILE A CA 1
ATOM 693 C C . ILE A 1 86 ? -17.288 3.543 24.403 1.00 88.31 86 ILE A C 1
ATOM 695 O O . ILE A 1 86 ? -17.870 3.700 25.476 1.00 88.31 86 ILE A O 1
ATOM 699 N N . ARG A 1 87 ? -17.541 4.305 23.332 1.00 88.12 87 ARG A N 1
ATOM 700 C CA . ARG A 1 87 ? -18.539 5.380 23.338 1.00 88.12 87 ARG A CA 1
ATOM 701 C C . ARG A 1 87 ? -19.921 4.849 23.715 1.00 88.12 87 ARG A C 1
ATOM 703 O O . ARG A 1 87 ? -20.563 5.420 24.586 1.00 88.12 87 ARG A O 1
ATOM 710 N N . TYR A 1 88 ? -20.329 3.719 23.139 1.00 88.62 88 TYR A N 1
ATOM 711 C CA . TYR A 1 88 ? -21.592 3.070 23.484 1.00 88.62 88 TYR A CA 1
ATOM 712 C C . TYR A 1 88 ? -21.694 2.732 24.981 1.00 88.62 88 TYR A C 1
ATOM 714 O O . TYR A 1 88 ? -22.706 3.026 25.617 1.00 88.62 88 TYR A O 1
ATOM 722 N N . VAL A 1 89 ? -20.637 2.164 25.574 1.00 87.25 89 VAL A N 1
ATOM 723 C CA . VAL A 1 89 ? -20.607 1.861 27.016 1.00 87.25 89 VAL A CA 1
ATOM 724 C C . VAL A 1 89 ? -20.670 3.138 27.857 1.00 87.25 89 VAL A C 1
ATOM 726 O O . VAL A 1 89 ? -21.396 3.178 28.848 1.00 87.25 89 VAL A O 1
ATOM 729 N N . VAL A 1 90 ? -19.939 4.188 27.472 1.00 86.31 90 VAL A N 1
ATOM 730 C CA . VAL A 1 90 ? -19.962 5.488 28.164 1.00 86.31 90 VAL A CA 1
ATOM 731 C C . VAL A 1 90 ? -21.367 6.088 28.173 1.00 86.31 90 VAL A C 1
ATOM 733 O O . VAL A 1 90 ? -21.802 6.568 29.222 1.00 86.31 90 VAL A O 1
ATOM 736 N N . ASP A 1 91 ? -22.072 6.034 27.043 1.00 84.81 91 ASP A N 1
ATOM 737 C CA . ASP A 1 91 ? -23.433 6.558 26.908 1.00 84.81 91 ASP A CA 1
ATOM 738 C C . ASP A 1 91 ? -24.440 5.720 27.716 1.00 84.81 91 ASP A C 1
ATOM 740 O O . ASP A 1 91 ? -25.312 6.266 28.391 1.00 84.81 91 ASP A O 1
ATOM 744 N N . MET A 1 92 ? -24.286 4.391 27.732 1.00 82.88 92 MET A N 1
ATOM 745 C CA . MET A 1 92 ? -25.117 3.495 28.547 1.00 82.88 92 MET A CA 1
ATOM 746 C C . MET A 1 92 ? -24.953 3.751 30.053 1.00 82.88 92 MET A C 1
ATOM 748 O O . MET A 1 92 ? -25.904 3.596 30.813 1.00 82.88 92 MET A O 1
ATOM 752 N N . LEU A 1 93 ? -23.768 4.158 30.509 1.00 83.81 93 LEU A N 1
ATOM 753 C CA . LEU A 1 93 ? -23.524 4.473 31.920 1.00 83.81 93 LEU A CA 1
ATOM 754 C C . LEU A 1 93 ? -24.113 5.828 32.362 1.00 83.81 93 LEU A C 1
ATOM 756 O O . LEU A 1 93 ? -23.949 6.217 33.520 1.00 83.81 93 LEU A O 1
ATOM 760 N N . ASP A 1 94 ? -24.811 6.541 31.475 1.00 73.50 94 ASP A N 1
ATOM 761 C CA . ASP A 1 94 ? -25.481 7.814 31.765 1.00 73.50 94 ASP A CA 1
ATOM 762 C C . ASP A 1 94 ? -26.982 7.644 32.104 1.00 73.50 94 ASP A C 1
ATOM 764 O O . ASP A 1 94 ? -27.764 8.586 31.999 1.00 73.50 94 ASP A O 1
ATOM 768 N N . THR A 1 95 ? -27.416 6.456 32.561 1.00 75.38 95 THR A N 1
ATOM 769 C CA . THR A 1 95 ? -28.840 6.171 32.885 1.00 75.38 95 THR A CA 1
ATOM 770 C C . THR A 1 95 ? -29.369 6.843 34.165 1.00 75.38 95 THR A C 1
ATOM 772 O O . THR A 1 95 ? -30.523 6.643 34.541 1.00 75.38 95 THR A O 1
ATOM 775 N N . GLY A 1 96 ? -28.556 7.653 34.851 1.00 72.06 96 GLY A N 1
ATOM 776 C CA . GLY A 1 96 ? -28.939 8.359 36.082 1.00 72.06 96 GLY A CA 1
ATOM 777 C C . GLY A 1 96 ? -28.663 7.604 37.391 1.00 72.06 96 GLY A C 1
ATOM 778 O O . GLY A 1 96 ? -28.800 8.198 38.461 1.00 72.06 96 GLY A O 1
ATOM 779 N N . ASP A 1 97 ? -28.208 6.346 37.339 1.00 86.12 97 ASP A N 1
ATOM 780 C CA . ASP A 1 97 ? -27.752 5.595 38.519 1.00 86.12 97 ASP A CA 1
ATOM 781 C C . ASP A 1 97 ? -26.424 6.170 39.084 1.00 86.12 97 ASP A C 1
ATOM 783 O O . ASP A 1 97 ? -25.423 6.256 38.361 1.00 86.12 97 ASP A O 1
ATOM 787 N N . PRO A 1 98 ? -26.353 6.542 40.383 1.00 85.38 98 PRO A N 1
ATOM 788 C CA . PRO A 1 98 ? -25.130 7.032 41.021 1.00 85.38 98 PRO A CA 1
ATOM 789 C C . PRO A 1 98 ? -23.912 6.101 40.927 1.00 85.38 98 PRO A C 1
ATOM 791 O O . PRO A 1 98 ? -22.778 6.593 40.998 1.00 85.38 98 PRO A O 1
ATOM 794 N N . GLN A 1 99 ? -24.102 4.779 40.820 1.00 84.12 99 GLN A N 1
ATOM 795 C CA . GLN A 1 99 ? -22.988 3.842 40.626 1.00 84.12 99 GLN A CA 1
ATOM 796 C C . GLN A 1 99 ? -22.455 3.906 39.192 1.00 84.12 99 GLN A C 1
ATOM 798 O O . GLN A 1 99 ? -21.248 4.073 38.996 1.00 84.12 99 GLN A O 1
ATOM 803 N N . GLN A 1 100 ? -23.340 3.884 38.197 1.00 83.81 100 GLN A N 1
ATOM 804 C CA . GLN A 1 100 ? -22.962 4.029 36.789 1.00 83.81 100 GLN A CA 1
ATOM 805 C C . GLN A 1 100 ? -22.326 5.391 36.488 1.00 83.81 100 GLN A C 1
ATOM 807 O O . GLN A 1 100 ? -21.294 5.449 35.819 1.00 83.81 100 GLN A O 1
ATOM 812 N N . ARG A 1 101 ? -22.827 6.479 37.090 1.00 83.88 101 ARG A N 1
ATOM 8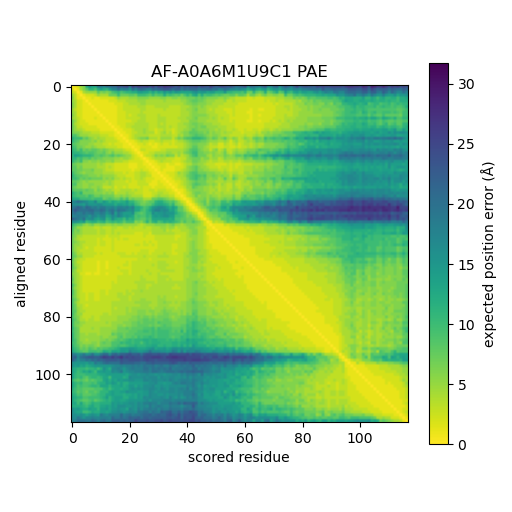13 C CA . ARG A 1 101 ? -22.222 7.815 36.956 1.00 83.88 101 ARG A CA 1
ATOM 814 C C . ARG A 1 101 ? -20.781 7.856 37.474 1.00 83.88 101 ARG A C 1
ATOM 816 O O . ARG A 1 101 ? -19.922 8.488 36.861 1.00 83.88 101 ARG A O 1
ATOM 823 N N . ARG A 1 102 ? -20.496 7.172 38.590 1.00 86.25 102 ARG A N 1
ATOM 824 C CA . ARG A 1 102 ? -19.127 7.036 39.121 1.00 86.25 102 ARG A CA 1
ATOM 825 C C . ARG A 1 102 ? -18.242 6.201 38.199 1.00 86.25 102 ARG A C 1
ATOM 827 O O . ARG A 1 102 ? -17.115 6.614 37.929 1.00 86.25 102 ARG A O 1
ATOM 834 N N . ALA A 1 103 ? -18.755 5.085 37.683 1.00 86.88 103 ALA A N 1
ATOM 835 C CA . ALA A 1 103 ? -18.038 4.251 36.720 1.00 86.88 103 ALA A CA 1
ATOM 836 C C . ALA A 1 103 ? -17.691 5.027 35.435 1.00 86.88 103 ALA A C 1
ATOM 838 O O . ALA A 1 103 ? -16.551 4.977 34.977 1.00 86.88 103 ALA A O 1
ATOM 839 N N . ARG A 1 104 ? -18.631 5.828 34.914 1.00 87.75 104 ARG A N 1
ATOM 840 C CA . ARG A 1 104 ? -18.429 6.709 33.755 1.00 87.75 104 ARG A CA 1
ATOM 841 C C . ARG A 1 104 ? -17.314 7.726 33.986 1.00 87.75 104 ARG A C 1
ATOM 843 O O . ARG A 1 104 ? -16.421 7.849 33.154 1.00 87.75 104 ARG A O 1
ATOM 850 N N . LEU A 1 105 ? -17.341 8.439 35.115 1.00 87.38 105 LEU A N 1
ATOM 851 C CA . LEU A 1 105 ? -16.306 9.426 35.451 1.00 87.38 105 LEU A CA 1
ATOM 852 C C . LEU A 1 105 ? -14.916 8.785 35.551 1.00 87.38 105 LEU A C 1
ATOM 854 O O . LEU A 1 105 ? -13.956 9.337 35.021 1.00 87.38 105 LEU A O 1
ATOM 858 N N . HIS A 1 106 ? -14.816 7.606 36.172 1.00 87.88 106 HIS A N 1
ATOM 859 C CA . HIS A 1 106 ? -13.557 6.864 36.250 1.00 87.88 106 HIS A CA 1
ATOM 860 C C . HIS A 1 106 ? -13.052 6.435 34.864 1.00 87.88 106 HIS A C 1
ATOM 862 O O . HIS A 1 106 ? -11.867 6.566 34.572 1.00 87.88 106 HIS A O 1
ATOM 868 N N . LEU A 1 107 ? -13.937 5.961 33.984 1.00 86.69 107 LEU A N 1
ATOM 869 C CA . LEU A 1 107 ? -13.558 5.566 32.627 1.00 86.69 107 LEU A CA 1
ATOM 870 C C . LEU A 1 107 ? -13.062 6.763 31.797 1.00 86.69 107 LEU A C 1
ATOM 872 O O . LEU A 1 107 ? -12.029 6.663 31.139 1.00 86.69 107 LEU A O 1
ATOM 876 N N . LEU A 1 108 ? -13.739 7.914 31.882 1.00 87.06 108 LEU A N 1
ATOM 877 C CA . LEU A 1 108 ? -13.316 9.154 31.216 1.00 87.06 108 LEU A CA 1
ATOM 878 C C . LEU A 1 108 ? -11.949 9.648 31.717 1.00 87.06 108 LEU A C 1
ATOM 880 O O . LEU A 1 108 ? -11.134 10.123 30.927 1.00 87.06 108 LEU A O 1
ATOM 884 N N . GLU A 1 109 ? -11.678 9.514 33.017 1.00 90.94 109 GLU A N 1
ATOM 885 C CA . GLU A 1 109 ? -10.374 9.821 33.615 1.00 90.94 109 GLU A CA 1
ATOM 886 C C . GLU A 1 109 ? -9.267 8.921 33.035 1.00 90.94 109 GLU A C 1
ATOM 888 O O . GLU A 1 109 ? -8.196 9.419 32.681 1.00 90.94 109 GLU A O 1
ATOM 893 N N . VAL A 1 110 ? -9.522 7.613 32.899 1.00 88.75 110 VAL A N 1
ATOM 894 C CA . VAL A 1 110 ? -8.573 6.655 32.302 1.00 88.75 110 VAL A CA 1
ATOM 895 C C . VAL A 1 110 ? -8.299 6.992 30.835 1.00 88.75 110 VAL A C 1
ATOM 897 O O . VAL A 1 110 ? -7.133 7.090 30.452 1.00 88.75 110 VAL A O 1
ATOM 900 N N . ILE A 1 111 ? -9.341 7.255 30.038 1.00 85.56 111 ILE A N 1
ATOM 901 C CA . ILE A 1 111 ? -9.208 7.636 28.620 1.00 85.56 111 ILE A CA 1
ATOM 902 C C . ILE A 1 111 ? -8.338 8.892 28.479 1.00 85.56 111 ILE A C 1
ATOM 904 O O . ILE A 1 111 ? -7.366 8.899 27.728 1.00 85.56 111 ILE A O 1
ATOM 908 N N . LYS A 1 112 ? -8.607 9.926 29.282 1.00 88.38 112 LYS A N 1
ATOM 909 C CA . LYS A 1 112 ? -7.848 11.185 29.258 1.00 88.38 112 LYS A CA 1
ATOM 910 C C . LYS A 1 112 ? -6.365 11.013 29.610 1.00 88.38 112 LYS A C 1
ATOM 912 O O . LYS A 1 112 ? -5.539 11.834 29.212 1.00 88.38 112 LYS A O 1
ATOM 917 N N . ARG A 1 113 ? -6.010 9.990 30.397 1.00 90.62 113 ARG A N 1
ATOM 918 C CA . ARG A 1 113 ? -4.605 9.656 30.692 1.00 90.62 113 ARG A CA 1
ATOM 919 C C . ARG A 1 113 ? -3.936 8.959 29.515 1.00 90.62 113 ARG A C 1
ATOM 921 O O . ARG A 1 113 ? -2.777 9.255 29.251 1.00 90.62 113 ARG A O 1
ATOM 928 N N . MET A 1 114 ? -4.659 8.091 28.809 1.00 84.25 114 MET A N 1
ATOM 929 C CA . MET A 1 114 ? -4.151 7.412 27.614 1.00 84.25 114 MET A CA 1
ATOM 930 C C . MET A 1 114 ? -3.886 8.387 26.458 1.00 84.25 114 MET A C 1
ATOM 932 O O . MET A 1 114 ? -2.900 8.219 25.762 1.00 84.25 114 MET A O 1
ATOM 936 N N . GLU A 1 115 ? -4.693 9.441 26.294 1.00 81.12 115 GLU A N 1
ATOM 937 C CA . GLU A 1 115 ? -4.487 10.469 25.252 1.00 81.12 115 GLU A CA 1
ATOM 938 C C . GLU A 1 115 ? -3.233 11.344 25.453 1.00 81.12 115 GLU A C 1
ATOM 940 O O . GLU A 1 115 ? -2.828 12.063 24.541 1.00 81.12 115 GLU A O 1
ATOM 945 N N . LYS A 1 116 ? -2.647 11.348 26.656 1.00 76.75 116 LYS A N 1
ATOM 946 C CA . LYS A 1 116 ? -1.485 12.184 27.007 1.00 76.75 116 LYS A CA 1
ATOM 947 C C . LYS A 1 116 ? -0.150 11.435 27.008 1.00 76.75 116 LYS A C 1
ATOM 949 O O . LYS A 1 116 ? 0.874 12.082 27.233 1.00 76.75 116 LYS A O 1
ATOM 954 N N . ALA A 1 117 ? -0.176 10.114 26.859 1.00 59.19 117 ALA A N 1
ATOM 955 C CA . ALA A 1 117 ? 1.001 9.248 26.828 1.00 59.19 117 ALA A CA 1
ATOM 956 C C . ALA A 1 117 ? 1.462 9.032 25.383 1.00 59.19 117 ALA A C 1
ATOM 958 O O . ALA A 1 117 ? 2.694 8.960 25.185 1.00 59.19 117 ALA A O 1
#

Solvent-accessible surface area (backbone atoms only — not comparable to full-atom values): 6840 Å² total; per-residue (Å²): 134,79,84,81,56,62,68,62,53,38,52,55,53,69,72,40,87,77,75,67,68,42,64,53,61,45,28,30,20,39,79,90,64,51,74,77,44,70,66,83,83,60,95,90,72,80,66,44,52,58,53,30,46,48,52,53,53,42,69,66,47,46,47,58,53,46,51,53,49,53,54,52,52,53,49,51,54,50,53,49,53,53,51,51,54,50,49,53,53,49,59,62,27,63,76,76,49,75,66,38,45,51,53,36,52,52,51,54,54,53,52,60,54,62,79,73,110

Nearest PDB structures (foldseek):
  262l-assembly1_A  TM=3.782E-01  e=2.364E+00  Tequatrovirus T4
  2f47-assembly1_A  TM=3.849E-01  e=3.970E+00  Tequatrovirus T4

pLDDT: mean 86.16, std 9.03, range [49.25, 96.69]

Radius of gyration: 25.98 Å; Cα contacts (8 Å, |Δi|>4): 75; chains: 1; bounding box: 49×29×71 Å